Protein AF-A0A381XTP3-F1 (afdb_monomer_lite)

Radius of gyration: 12.37 Å; chains: 1; bounding box: 25×16×36 Å

pLDDT: mean 76.48, std 7.1, range [53.34, 88.69]

Sequence (62 aa):
MKFSLILLGLSWLLRYTAWRNPVFRARLKEKTFVAQIKIADNSFGRFFSFQDGKVSSQAVIH

Foldseek 3Di:
DVVVVVVVVVLVVLLVCVVVPVVSLVVLAVDWDKDKDADPVNQWIKIWTRHSSDTDIDTDGD

Structure (mmCIF, N/CA/C/O backbone):
data_AF-A0A381XTP3-F1
#
_entry.id   AF-A0A381XTP3-F1
#
loop_
_atom_site.group_PDB
_atom_site.id
_atom_site.type_symbol
_atom_site.label_atom_id
_atom_site.label_alt_id
_atom_site.label_comp_id
_atom_site.label_asym_id
_atom_site.label_entity_id
_atom_site.label_seq_id
_atom_site.pdbx_PDB_ins_code
_atom_site.Cartn_x
_atom_site.Cartn_y
_atom_site.Cartn_z
_atom_site.occupancy
_atom_site.B_iso_or_equiv
_atom_site.auth_seq_id
_atom_site.auth_comp_id
_atom_site.auth_asym_id
_atom_site.auth_atom_id
_atom_site.pdbx_PDB_model_num
ATOM 1 N N . MET A 1 1 ? 12.083 -7.247 -14.557 1.00 59.03 1 MET A N 1
ATOM 2 C CA . MET A 1 1 ? 11.664 -8.233 -13.524 1.00 59.03 1 MET A CA 1
ATOM 3 C C . MET A 1 1 ? 11.897 -7.776 -12.076 1.00 59.03 1 MET A C 1
ATOM 5 O O . MET A 1 1 ? 10.948 -7.831 -11.305 1.00 59.03 1 MET A O 1
ATOM 9 N N . LYS A 1 2 ? 13.084 -7.269 -11.692 1.00 71.31 2 LYS A N 1
ATOM 10 C CA . LYS A 1 2 ? 13.373 -6.806 -10.309 1.00 71.31 2 LYS A CA 1
ATOM 11 C C . LYS A 1 2 ? 12.400 -5.741 -9.771 1.00 71.31 2 LYS A C 1
ATOM 13 O O . LYS A 1 2 ? 11.968 -5.839 -8.631 1.00 71.31 2 LYS A O 1
ATOM 18 N N . PHE A 1 3 ? 12.005 -4.770 -10.598 1.00 71.88 3 PHE A N 1
ATOM 19 C CA . PHE A 1 3 ? 11.096 -3.693 -10.182 1.00 71.88 3 PHE A CA 1
ATOM 20 C C . PHE A 1 3 ? 9.723 -4.220 -9.738 1.00 71.88 3 PHE A C 1
ATOM 22 O O . PHE A 1 3 ? 9.249 -3.887 -8.658 1.00 71.88 3 PHE A O 1
ATOM 29 N N . SER A 1 4 ? 9.126 -5.132 -10.511 1.00 70.75 4 SER A N 1
ATOM 30 C CA . SER A 1 4 ? 7.825 -5.725 -10.169 1.00 70.75 4 SER A CA 1
ATOM 31 C C . SER A 1 4 ? 7.878 -6.519 -8.854 1.00 70.75 4 SER A C 1
ATOM 33 O O . SER A 1 4 ? 6.961 -6.421 -8.043 1.00 70.75 4 SER A O 1
ATOM 35 N N . LEU A 1 5 ? 8.987 -7.225 -8.590 1.00 78.38 5 LEU A N 1
ATOM 36 C CA . LEU A 1 5 ? 9.228 -7.923 -7.320 1.00 78.38 5 LEU A CA 1
ATOM 37 C C . LEU A 1 5 ? 9.341 -6.960 -6.131 1.00 78.38 5 LEU A C 1
ATOM 39 O O . LEU A 1 5 ? 8.776 -7.239 -5.080 1.00 78.38 5 LEU A O 1
ATOM 43 N N . ILE A 1 6 ? 10.011 -5.816 -6.295 1.00 82.75 6 ILE A N 1
ATOM 44 C CA . ILE A 1 6 ? 10.113 -4.786 -5.246 1.00 82.75 6 ILE A CA 1
ATOM 45 C C . ILE A 1 6 ? 8.732 -4.198 -4.939 1.00 82.75 6 ILE A C 1
ATOM 47 O O . ILE A 1 6 ? 8.351 -4.083 -3.777 1.00 82.75 6 ILE A O 1
ATOM 51 N N . LEU A 1 7 ? 7.942 -3.885 -5.970 1.00 77.75 7 LEU A N 1
ATOM 52 C CA . LEU A 1 7 ? 6.569 -3.398 -5.812 1.00 77.75 7 LEU A CA 1
ATOM 53 C C . LEU A 1 7 ? 5.652 -4.445 -5.159 1.00 77.75 7 LEU A C 1
ATOM 55 O O . LEU A 1 7 ? 4.752 -4.107 -4.383 1.00 77.75 7 LEU A O 1
ATOM 59 N N . LEU A 1 8 ? 5.873 -5.723 -5.461 1.00 78.50 8 LEU A N 1
ATOM 60 C CA . LEU A 1 8 ? 5.1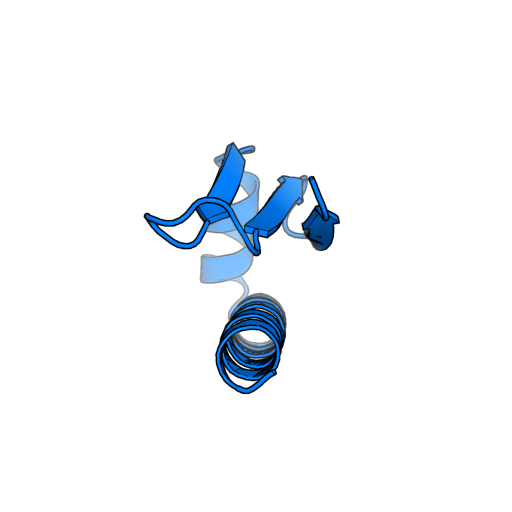63 -6.833 -4.836 1.00 78.50 8 LEU A CA 1
ATOM 61 C C . LEU A 1 8 ? 5.556 -6.993 -3.361 1.00 78.50 8 LEU A C 1
ATOM 63 O O . LEU A 1 8 ? 4.679 -7.079 -2.506 1.00 78.50 8 LEU A O 1
ATOM 67 N N . GLY A 1 9 ? 6.850 -6.919 -3.046 1.00 83.88 9 GLY A N 1
ATOM 68 C CA . GLY A 1 9 ? 7.350 -6.902 -1.671 1.00 83.88 9 GLY A CA 1
ATOM 69 C C . GLY A 1 9 ? 6.802 -5.723 -0.865 1.00 83.88 9 GLY A C 1
ATOM 70 O O . GLY A 1 9 ? 6.351 -5.911 0.262 1.00 83.88 9 GLY A O 1
ATOM 71 N N . LEU A 1 10 ? 6.742 -4.528 -1.461 1.00 82.94 10 LEU A N 1
ATOM 72 C CA . LEU A 1 10 ? 6.186 -3.330 -0.829 1.00 82.94 10 LEU A CA 1
ATOM 73 C C . LEU A 1 10 ? 4.693 -3.483 -0.508 1.00 82.94 10 LEU A C 1
ATOM 75 O O . LEU A 1 10 ? 4.264 -3.146 0.593 1.00 82.94 10 LEU A O 1
ATOM 79 N N . SER A 1 11 ? 3.899 -4.030 -1.437 1.00 79.50 11 SER A N 1
ATOM 80 C CA . SER A 1 11 ? 2.475 -4.311 -1.174 1.00 79.50 11 SER A CA 1
ATOM 81 C C . SER A 1 11 ? 2.289 -5.326 -0.052 1.00 79.50 11 SER A C 1
ATOM 83 O O . SER A 1 11 ? 1.388 -5.174 0.773 1.00 79.50 11 SER A O 1
ATOM 85 N N . TRP A 1 12 ? 3.150 -6.340 0.010 1.00 83.94 12 TRP A N 1
ATOM 86 C CA . TRP A 1 12 ? 3.124 -7.329 1.081 1.00 83.94 12 TRP A CA 1
ATOM 87 C C . TRP A 1 12 ? 3.500 -6.727 2.436 1.00 83.94 12 TRP A C 1
ATOM 89 O O . TRP A 1 12 ? 2.790 -6.954 3.414 1.00 83.94 12 TRP A O 1
ATOM 99 N N . LEU A 1 13 ? 4.536 -5.886 2.478 1.00 85.62 13 LEU A N 1
ATOM 100 C CA . LEU A 1 13 ? 4.934 -5.121 3.660 1.00 85.62 13 LEU A CA 1
ATOM 101 C C . LEU A 1 13 ? 3.804 -4.218 4.152 1.00 85.62 13 LEU A C 1
ATOM 103 O O . LEU A 1 13 ? 3.460 -4.285 5.325 1.00 85.62 13 LEU A O 1
ATOM 107 N N . LEU A 1 14 ? 3.176 -3.443 3.263 1.00 81.00 14 LEU A N 1
ATOM 108 C CA . LEU A 1 14 ? 2.036 -2.579 3.595 1.00 81.00 14 LEU A CA 1
ATOM 109 C C . LEU A 1 14 ? 0.845 -3.373 4.147 1.00 81.00 14 LEU A C 1
ATOM 111 O O . LEU A 1 14 ? 0.162 -2.933 5.071 1.00 81.00 14 LEU A O 1
ATOM 115 N N . ARG A 1 15 ? 0.592 -4.563 3.599 1.00 81.31 15 ARG A N 1
ATOM 116 C CA . ARG A 1 15 ? -0.472 -5.450 4.077 1.00 81.31 15 ARG A CA 1
ATOM 117 C C . ARG A 1 15 ? -0.128 -6.061 5.438 1.00 81.31 15 ARG A C 1
ATOM 119 O O . ARG A 1 15 ? -1.001 -6.149 6.298 1.00 81.31 15 ARG A O 1
ATOM 126 N N . TYR A 1 16 ? 1.131 -6.440 5.652 1.00 86.06 16 TYR A N 1
ATOM 127 C CA . TYR A 1 16 ? 1.616 -6.958 6.929 1.00 86.06 16 TYR A CA 1
ATOM 128 C C . TYR A 1 16 ? 1.610 -5.885 8.023 1.00 86.06 16 TYR A C 1
ATOM 130 O O . TYR A 1 16 ? 1.142 -6.147 9.129 1.00 86.06 16 TYR A O 1
ATOM 138 N N . THR A 1 17 ? 2.048 -4.658 7.724 1.00 85.44 17 THR A N 1
ATOM 139 C CA . THR A 1 17 ? 2.001 -3.535 8.673 1.00 85.44 17 THR A CA 1
ATOM 140 C C . THR A 1 17 ? 0.566 -3.141 9.007 1.00 85.44 17 THR A C 1
ATOM 142 O O . THR A 1 17 ? 0.278 -2.888 10.173 1.00 85.44 17 THR A O 1
ATOM 145 N N . ALA A 1 18 ? -0.353 -3.170 8.036 1.00 82.31 18 ALA A N 1
ATOM 146 C CA . ALA A 1 18 ? -1.782 -2.969 8.282 1.00 82.31 18 ALA A CA 1
ATOM 147 C C . ALA A 1 18 ? -2.398 -4.075 9.149 1.00 82.31 18 ALA A C 1
ATOM 149 O O . ALA A 1 18 ? -3.274 -3.805 9.965 1.00 82.31 18 ALA A O 1
ATOM 150 N N . TRP A 1 19 ? -1.951 -5.322 9.006 1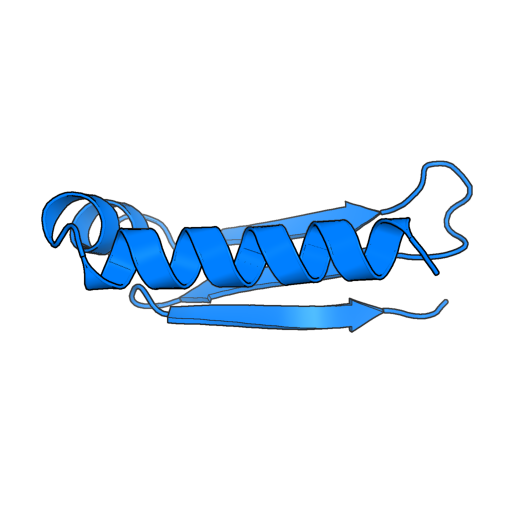.00 81.69 19 TRP A N 1
ATOM 151 C CA . TRP A 1 19 ? -2.422 -6.404 9.869 1.00 81.69 19 TRP A CA 1
ATOM 152 C C . TRP A 1 19 ? -1.850 -6.310 11.288 1.00 81.69 19 TRP A C 1
ATOM 154 O O . TRP A 1 19 ? -2.592 -6.456 12.256 1.00 81.69 19 TRP A O 1
ATOM 164 N N . ARG A 1 20 ? -0.550 -6.021 11.416 1.00 88.69 20 ARG A N 1
ATOM 165 C CA . ARG A 1 20 ? 0.145 -5.931 12.706 1.00 88.69 20 ARG A CA 1
ATOM 166 C C . ARG A 1 20 ? -0.233 -4.682 13.501 1.00 88.69 20 ARG A C 1
ATOM 168 O O . ARG A 1 20 ? -0.238 -4.735 14.726 1.00 88.69 20 ARG A O 1
ATOM 175 N N . ASN A 1 21 ? -0.510 -3.563 12.830 1.00 83.81 21 ASN A N 1
ATOM 176 C CA . ASN A 1 21 ? -0.764 -2.283 13.478 1.00 83.81 21 ASN A CA 1
ATOM 177 C C . ASN A 1 21 ? -2.190 -1.776 13.176 1.00 83.81 21 ASN A C 1
ATOM 179 O O . ASN A 1 21 ? -2.441 -1.232 12.093 1.00 83.81 21 ASN A O 1
ATOM 183 N N . PRO A 1 22 ? -3.141 -1.920 14.120 1.00 81.69 22 PRO A N 1
ATOM 184 C CA . PRO A 1 22 ? -4.539 -1.556 13.893 1.00 81.69 22 PRO A CA 1
ATOM 185 C C . PRO A 1 22 ? -4.729 -0.053 13.647 1.00 81.69 22 PRO A C 1
ATOM 187 O O . PRO A 1 22 ? -5.634 0.327 12.907 1.00 81.69 22 PRO A O 1
ATOM 190 N N . VAL A 1 23 ? -3.843 0.797 14.181 1.00 85.38 23 VAL A N 1
ATOM 191 C CA . VAL A 1 23 ? -3.849 2.246 13.917 1.00 85.38 23 VAL A CA 1
ATOM 192 C C . VAL A 1 23 ? -3.521 2.525 12.452 1.00 85.38 23 VAL A C 1
ATOM 194 O O . VAL A 1 23 ? -4.204 3.313 11.806 1.00 85.38 23 VAL A O 1
ATOM 197 N N . PHE A 1 24 ? -2.529 1.832 11.887 1.00 81.81 24 PHE A N 1
ATOM 198 C CA . PHE A 1 24 ? -2.182 1.973 10.471 1.00 81.81 24 PHE A CA 1
ATOM 199 C C . PHE A 1 24 ? -3.329 1.506 9.565 1.00 81.81 24 PHE A C 1
ATOM 201 O O . PHE A 1 24 ? -3.656 2.162 8.579 1.00 81.81 24 PHE A O 1
ATOM 208 N N . ARG A 1 25 ? -4.014 0.420 9.941 1.00 79.69 25 ARG A N 1
ATOM 209 C CA . ARG A 1 25 ? -5.224 -0.041 9.245 1.00 79.69 25 ARG A CA 1
ATOM 210 C C . ARG A 1 25 ? -6.368 0.968 9.312 1.00 79.69 25 ARG A C 1
ATOM 212 O O . ARG A 1 25 ? -7.066 1.132 8.317 1.00 79.69 25 ARG A O 1
ATOM 219 N N . ALA A 1 26 ? -6.565 1.625 10.455 1.00 83.19 26 ALA A N 1
ATOM 220 C CA . ALA A 1 26 ? -7.564 2.680 10.600 1.00 83.19 26 ALA A CA 1
ATOM 221 C C . ALA A 1 26 ? -7.239 3.872 9.685 1.00 83.19 26 ALA A C 1
ATOM 223 O O . ALA A 1 26 ? -8.103 4.305 8.931 1.00 83.19 26 ALA A O 1
ATOM 224 N N . ARG A 1 27 ? -5.971 4.302 9.621 1.00 81.62 27 ARG A N 1
ATOM 225 C CA . ARG A 1 27 ? -5.517 5.353 8.689 1.00 81.62 27 ARG A CA 1
ATOM 226 C C . ARG A 1 27 ? -5.686 4.975 7.217 1.00 81.62 27 ARG A C 1
ATOM 228 O O . ARG A 1 27 ? -6.078 5.807 6.409 1.00 81.62 27 ARG A O 1
ATOM 235 N N . LEU A 1 28 ? -5.449 3.712 6.866 1.00 75.56 28 LEU A N 1
ATOM 236 C CA . LEU A 1 28 ? -5.720 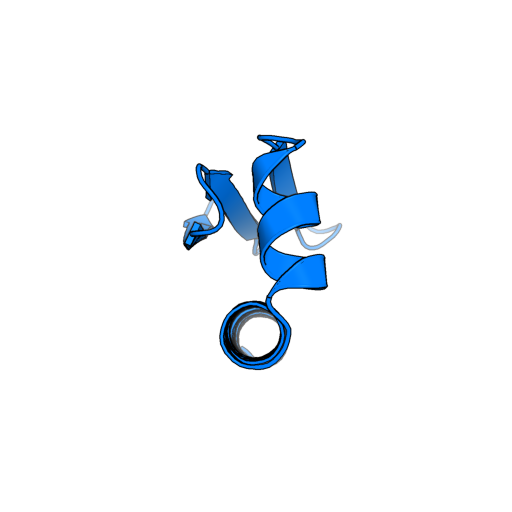3.199 5.518 1.00 75.56 28 LEU A CA 1
ATOM 237 C C . LEU A 1 28 ? -7.219 3.097 5.198 1.00 75.56 28 LEU A C 1
ATOM 239 O O . LEU A 1 28 ? -7.587 3.072 4.028 1.00 75.56 28 LEU A O 1
ATOM 243 N N . LYS A 1 29 ? -8.085 3.009 6.213 1.00 75.75 29 LYS A N 1
ATOM 244 C CA . LYS A 1 29 ? -9.544 3.086 6.054 1.00 75.75 29 LYS A CA 1
ATOM 245 C C . LYS A 1 29 ? -10.047 4.523 5.940 1.00 75.75 29 LYS A C 1
ATOM 247 O O . LYS A 1 29 ? -11.049 4.743 5.277 1.00 75.75 29 LYS A O 1
ATOM 252 N N . GLU A 1 30 ? -9.362 5.485 6.557 1.00 78.56 30 GLU A N 1
ATOM 253 C CA . GLU A 1 30 ? -9.729 6.907 6.495 1.00 78.56 30 GLU A CA 1
ATOM 254 C C . GLU A 1 30 ? -9.630 7.483 5.078 1.00 78.56 30 GLU A C 1
ATOM 256 O O . GLU A 1 30 ? -10.355 8.420 4.749 1.00 78.56 30 GLU A O 1
ATOM 261 N N . LYS A 1 31 ? -8.741 6.943 4.231 1.00 69.25 31 LYS A N 1
ATOM 262 C CA . LYS A 1 31 ? -8.582 7.398 2.847 1.00 69.25 31 LYS A CA 1
ATOM 263 C C . LYS A 1 31 ? -8.527 6.246 1.859 1.00 69.25 31 LYS A C 1
ATOM 265 O O . LYS A 1 31 ? -7.560 5.491 1.801 1.00 69.25 31 LYS A O 1
ATOM 270 N N . THR A 1 32 ? -9.540 6.209 1.007 1.00 73.25 32 THR A N 1
ATOM 271 C CA . THR A 1 32 ? -9.591 5.373 -0.186 1.00 73.25 32 THR A CA 1
ATOM 272 C C . THR A 1 32 ? -8.801 6.054 -1.296 1.00 73.25 32 THR A C 1
ATOM 274 O O . THR A 1 32 ? -9.178 7.136 -1.744 1.00 73.25 32 THR A O 1
ATOM 277 N N . PHE A 1 33 ? -7.696 5.460 -1.739 1.00 76.69 33 PHE A N 1
ATOM 278 C CA . PHE A 1 33 ? -6.925 6.015 -2.852 1.00 76.69 33 PHE A CA 1
ATOM 279 C C . PHE A 1 33 ? -6.309 4.922 -3.715 1.00 76.69 33 PHE A C 1
ATOM 281 O O . PHE A 1 33 ? -6.079 3.794 -3.278 1.00 76.69 33 PHE A O 1
ATOM 288 N N . VAL A 1 34 ? -6.041 5.281 -4.966 1.00 76.88 34 VAL A N 1
ATOM 289 C CA . VAL A 1 34 ? -5.348 4.427 -5.924 1.00 76.88 34 VAL A CA 1
ATOM 290 C C . VAL A 1 34 ? -3.998 5.067 -6.214 1.00 76.88 34 VAL A C 1
ATOM 292 O O . VAL A 1 34 ? -3.934 6.200 -6.680 1.00 76.88 34 VAL A O 1
ATOM 295 N N . ALA A 1 35 ? -2.916 4.352 -5.922 1.00 79.94 35 ALA A N 1
ATOM 296 C CA . ALA A 1 35 ? -1.566 4.758 -6.282 1.00 79.94 35 ALA A CA 1
ATOM 297 C C . ALA A 1 35 ? -1.115 3.973 -7.512 1.00 79.94 35 ALA A C 1
ATOM 299 O O . ALA A 1 35 ? -1.064 2.744 -7.490 1.00 79.94 35 ALA A O 1
ATOM 300 N N . GLN A 1 36 ? -0.759 4.677 -8.582 1.00 79.44 36 GLN A N 1
ATOM 301 C CA . GLN A 1 36 ? -0.104 4.071 -9.733 1.00 79.44 36 GLN A CA 1
ATOM 302 C C . GLN A 1 36 ? 1.398 4.299 -9.619 1.00 79.44 36 GLN A C 1
ATOM 304 O O . GL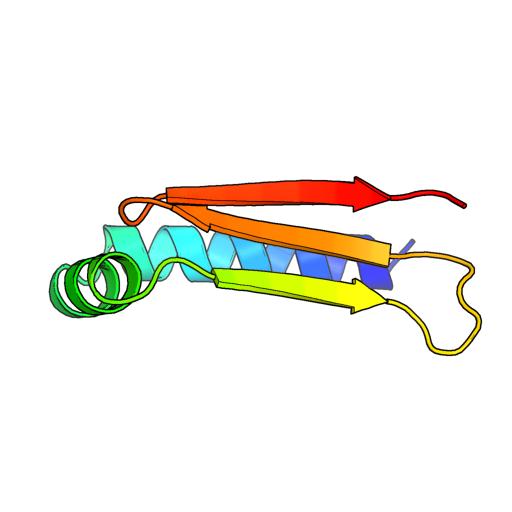N A 1 36 ? 1.860 5.437 -9.612 1.00 79.44 36 GLN A O 1
ATOM 309 N N . ILE A 1 37 ? 2.163 3.213 -9.558 1.00 79.88 37 ILE A N 1
ATOM 310 C CA . ILE A 1 37 ? 3.618 3.276 -9.662 1.00 79.88 37 ILE A CA 1
ATOM 311 C C . ILE A 1 37 ? 3.989 2.711 -11.025 1.00 79.88 37 ILE A C 1
ATOM 313 O O . ILE A 1 37 ? 3.758 1.533 -11.299 1.00 79.88 37 ILE A O 1
ATOM 317 N N . LYS A 1 38 ? 4.551 3.556 -11.885 1.00 77.38 38 LYS A N 1
ATOM 318 C CA . LYS A 1 38 ? 5.014 3.177 -13.220 1.00 77.38 38 LYS A CA 1
ATOM 319 C C . LYS A 1 38 ? 6.465 3.577 -13.423 1.00 77.38 38 LYS A C 1
ATOM 321 O O . LYS A 1 38 ? 6.940 4.532 -12.813 1.00 77.38 38 LYS A O 1
ATOM 326 N N . ILE A 1 39 ? 7.162 2.830 -14.269 1.00 76.25 39 ILE A N 1
ATOM 327 C CA . ILE A 1 39 ? 8.488 3.219 -14.746 1.00 76.25 39 ILE A CA 1
ATOM 328 C C . ILE A 1 39 ? 8.314 4.439 -15.662 1.00 76.25 39 ILE A C 1
ATOM 330 O O . ILE A 1 39 ? 7.313 4.537 -16.371 1.00 76.25 39 ILE A O 1
ATOM 334 N N . ALA A 1 40 ? 9.265 5.378 -15.632 1.00 72.94 40 ALA A N 1
ATOM 335 C CA . ALA A 1 40 ? 9.229 6.581 -16.472 1.00 72.94 40 ALA A CA 1
ATOM 336 C C . ALA A 1 40 ? 9.135 6.242 -17.971 1.00 72.94 40 ALA A C 1
ATOM 338 O O . A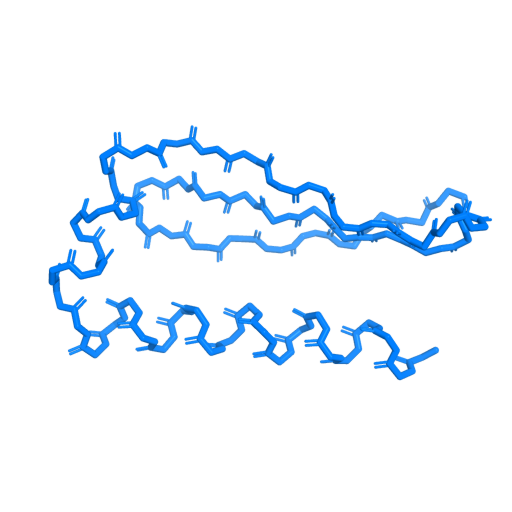LA A 1 40 ? 8.428 6.910 -18.715 1.00 72.94 40 ALA A O 1
ATOM 339 N N . ASP A 1 41 ? 9.771 5.138 -18.359 1.00 72.12 41 ASP A N 1
ATOM 340 C CA . ASP A 1 41 ? 9.753 4.539 -19.696 1.00 72.12 41 ASP A CA 1
ATOM 341 C C . ASP A 1 41 ? 8.421 3.842 -20.052 1.00 72.12 41 ASP A C 1
ATOM 343 O O . ASP A 1 41 ? 8.284 3.224 -21.097 1.00 72.12 41 ASP A O 1
ATOM 347 N N . ASN A 1 42 ? 7.421 3.906 -19.163 1.00 67.06 42 ASN A N 1
ATOM 348 C CA . ASN A 1 42 ? 6.061 3.380 -19.327 1.00 67.06 42 ASN A CA 1
ATOM 349 C C . ASN A 1 42 ? 5.955 1.863 -19.612 1.00 67.06 42 ASN A C 1
ATOM 351 O O . ASN A 1 42 ? 4.849 1.344 -19.696 1.00 67.06 42 ASN A O 1
ATOM 355 N N . SER A 1 43 ? 7.079 1.148 -19.669 1.00 68.81 43 SER A N 1
ATOM 356 C CA . SER A 1 43 ? 7.184 -0.262 -20.047 1.00 68.81 43 SER A CA 1
ATOM 357 C C . SER A 1 43 ? 6.683 -1.234 -18.970 1.00 68.81 43 SER A C 1
ATOM 359 O O . SER A 1 43 ? 6.302 -2.359 -19.279 1.00 68.81 43 SER A O 1
ATOM 361 N N . PHE A 1 44 ? 6.626 -0.816 -17.698 1.00 69.81 44 PHE A N 1
ATOM 362 C CA . PHE A 1 44 ? 5.943 -1.571 -16.640 1.00 69.81 44 PHE A CA 1
ATOM 363 C C . PHE A 1 44 ? 5.299 -0.647 -15.606 1.00 69.81 44 PHE A C 1
ATOM 365 O O . PHE A 1 44 ? 5.902 0.332 -15.156 1.00 69.81 44 PHE A O 1
ATOM 372 N N . GLY A 1 45 ? 4.098 -1.010 -15.150 1.00 74.19 45 GLY A N 1
ATOM 373 C CA . GLY A 1 45 ? 3.411 -0.324 -14.063 1.00 74.19 45 GLY A CA 1
ATOM 374 C C . GLY A 1 45 ? 2.610 -1.263 -13.168 1.00 74.19 45 GLY A C 1
ATOM 375 O O . GLY A 1 45 ? 2.234 -2.374 -13.543 1.00 74.19 45 GLY A O 1
ATOM 376 N N . ARG A 1 46 ? 2.344 -0.815 -11.942 1.00 78.06 46 ARG A N 1
ATOM 377 C CA . ARG A 1 46 ? 1.457 -1.498 -11.005 1.00 78.06 46 ARG A CA 1
ATOM 378 C C . ARG A 1 46 ? 0.539 -0.491 -10.340 1.00 78.06 46 ARG A C 1
ATOM 380 O O . ARG A 1 46 ? 0.988 0.538 -9.836 1.00 78.06 46 ARG A O 1
ATOM 387 N N . PHE A 1 47 ? -0.741 -0.818 -10.322 1.00 82.25 47 PHE A N 1
ATOM 388 C CA . PHE A 1 47 ? -1.736 -0.080 -9.568 1.00 82.25 47 PHE A CA 1
ATOM 389 C C . PHE A 1 47 ? -1.894 -0.718 -8.197 1.00 82.25 47 PHE A C 1
ATOM 391 O O . PHE A 1 47 ? -2.048 -1.935 -8.081 1.00 82.25 47 PHE A O 1
ATOM 398 N N . PHE A 1 48 ? -1.867 0.113 -7.167 1.00 79.75 48 PHE A N 1
ATOM 399 C CA . PHE A 1 48 ? -2.208 -0.236 -5.801 1.00 79.75 48 PHE A CA 1
ATOM 400 C C . PHE A 1 48 ? -3.522 0.446 -5.463 1.00 79.75 48 PHE A C 1
ATOM 402 O O . PHE A 1 48 ? -3.595 1.670 -5.436 1.00 79.75 48 PHE A O 1
ATOM 409 N N . SER A 1 49 ? -4.557 -0.344 -5.220 1.00 79.81 49 SER A N 1
ATOM 410 C CA . SER A 1 49 ? -5.844 0.146 -4.747 1.00 79.81 49 SER A CA 1
ATOM 411 C C . SER A 1 49 ? -5.948 -0.099 -3.248 1.00 79.81 49 SER A C 1
ATOM 413 O O . SER A 1 49 ? -5.788 -1.234 -2.785 1.00 79.81 49 SER A O 1
ATOM 415 N N . PHE A 1 50 ? -6.190 0.974 -2.501 1.00 81.00 50 PHE A N 1
ATOM 416 C CA . PHE A 1 50 ? -6.447 0.946 -1.069 1.00 81.00 50 PHE A CA 1
ATOM 417 C C . PHE A 1 50 ? -7.941 1.195 -0.851 1.00 81.00 50 PHE A C 1
ATOM 419 O O . PHE A 1 50 ? -8.423 2.305 -1.068 1.00 81.00 50 PHE A O 1
ATOM 426 N N . GLN A 1 51 ? -8.671 0.154 -0.442 1.00 77.56 51 GLN A N 1
ATOM 427 C CA . GLN A 1 51 ? -10.108 0.217 -0.152 1.00 77.56 51 GLN A CA 1
ATOM 428 C C . GLN A 1 51 ? -10.421 -0.502 1.153 1.00 77.56 51 GLN A C 1
ATOM 430 O O . GLN A 1 51 ? -10.055 -1.664 1.323 1.00 77.56 51 GLN A O 1
ATOM 435 N N . ASP A 1 52 ? -11.085 0.181 2.088 1.00 70.56 52 ASP A N 1
ATOM 436 C CA . ASP A 1 52 ? -11.525 -0.399 3.366 1.00 70.56 52 ASP A CA 1
ATOM 437 C C . ASP A 1 52 ? -10.401 -1.067 4.186 1.00 70.56 52 ASP A C 1
ATOM 439 O O . ASP A 1 52 ? -10.597 -2.051 4.912 1.00 70.56 52 ASP A O 1
ATOM 443 N N . GLY A 1 53 ? -9.180 -0.529 4.090 1.00 68.94 53 GLY A N 1
ATOM 444 C CA . GLY A 1 53 ? -7.997 -1.101 4.736 1.00 68.94 53 GLY A CA 1
ATOM 445 C C . GLY A 1 53 ? -7.526 -2.421 4.112 1.00 68.94 53 GLY A C 1
ATOM 446 O O . GLY A 1 53 ? -6.729 -3.134 4.722 1.00 68.94 53 GLY A O 1
ATOM 447 N N . LYS A 1 54 ? -8.017 -2.769 2.918 1.00 68.50 54 LYS A N 1
ATOM 448 C CA . LYS A 1 54 ? -7.471 -3.818 2.055 1.00 68.50 54 LYS A CA 1
ATOM 449 C C . LYS A 1 54 ? -6.583 -3.175 0.995 1.00 68.50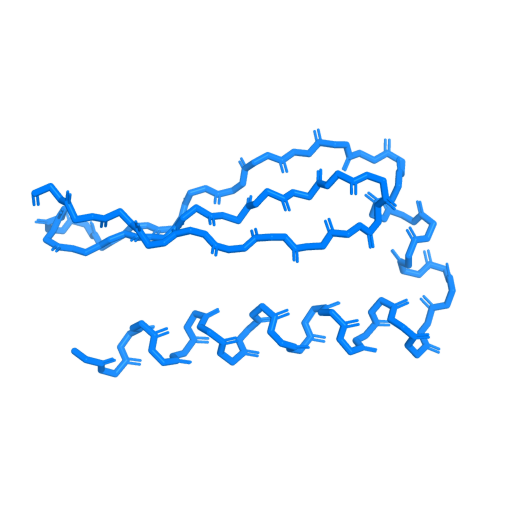 54 LYS A C 1
ATOM 451 O O . LYS A 1 54 ? -6.924 -2.144 0.422 1.00 68.50 54 LYS A O 1
ATOM 456 N N . VAL A 1 55 ? -5.446 -3.815 0.742 1.00 74.31 55 VAL A N 1
ATOM 457 C CA . VAL A 1 55 ? -4.497 -3.425 -0.304 1.00 74.31 55 VAL A CA 1
ATOM 458 C C . VAL A 1 55 ? -4.587 -4.450 -1.425 1.00 74.31 55 VAL A C 1
ATOM 460 O O . VAL A 1 55 ? -4.290 -5.630 -1.210 1.00 74.31 55 VAL A O 1
ATOM 463 N N . SER A 1 56 ? -4.986 -3.996 -2.608 1.00 75.19 56 SER A N 1
ATOM 464 C CA . SER A 1 56 ? -5.034 -4.788 -3.836 1.00 75.19 56 SER A CA 1
ATOM 465 C C . SER A 1 56 ? -3.990 -4.262 -4.810 1.00 75.19 56 SER A C 1
ATOM 467 O O . SER A 1 56 ? -3.840 -3.055 -4.969 1.00 75.19 56 SER A O 1
ATOM 469 N N . SER A 1 57 ? -3.258 -5.157 -5.470 1.00 72.88 57 SER A N 1
ATOM 470 C CA . SER A 1 57 ? -2.258 -4.785 -6.472 1.00 72.88 57 SER A CA 1
ATOM 471 C C . SER A 1 57 ? -2.589 -5.431 -7.811 1.00 72.88 57 SER A C 1
ATOM 473 O O . SER A 1 57 ? -2.665 -6.658 -7.876 1.00 72.88 57 SER A O 1
ATOM 475 N N . GLN A 1 58 ? -2.726 -4.640 -8.869 1.00 75.94 58 GLN A N 1
ATOM 476 C CA . GLN A 1 58 ? -2.905 -5.129 -10.236 1.00 75.94 58 GLN A CA 1
ATOM 477 C C . GLN A 1 58 ? -1.721 -4.695 -11.095 1.00 75.94 58 GLN A C 1
ATOM 479 O O . GLN A 1 58 ? -1.310 -3.534 -11.070 1.00 75.94 58 GLN A O 1
ATOM 484 N N . ALA A 1 59 ? -1.132 -5.651 -11.814 1.00 70.06 59 ALA A N 1
ATOM 485 C CA . ALA A 1 59 ? -0.104 -5.350 -12.800 1.00 70.06 59 ALA A CA 1
ATOM 486 C C . ALA A 1 59 ? -0.776 -4.755 -14.035 1.00 70.06 59 ALA A C 1
ATOM 488 O O . ALA A 1 59 ? -1.763 -5.309 -14.515 1.00 70.06 59 ALA A O 1
ATOM 489 N N . VAL A 1 60 ? -0.236 -3.646 -14.533 1.00 63.94 60 VAL A N 1
ATOM 490 C CA . VAL A 1 60 ? -0.618 -3.109 -15.834 1.00 63.94 60 VAL A CA 1
ATOM 491 C C . VAL A 1 60 ? 0.570 -3.234 -16.765 1.00 63.94 60 VAL A C 1
ATOM 493 O O . VAL A 1 60 ? 1.674 -2.771 -16.479 1.00 63.94 60 VAL A O 1
ATOM 496 N N . ILE A 1 61 ? 0.296 -3.926 -17.859 1.00 55.72 61 ILE A N 1
ATOM 497 C CA . ILE A 1 61 ? 1.131 -4.042 -19.040 1.00 55.72 61 ILE A CA 1
ATOM 498 C C . ILE A 1 61 ? 0.445 -3.187 -20.107 1.00 55.72 61 ILE A C 1
ATOM 500 O O . ILE A 1 61 ? -0.729 -3.411 -20.403 1.00 55.72 61 ILE A O 1
ATOM 504 N N . HIS A 1 62 ? 1.137 -2.158 -20.587 1.00 53.34 62 HIS A N 1
ATOM 505 C CA . HIS A 1 62 ? 0.775 -1.418 -21.790 1.00 53.34 62 HIS A CA 1
ATOM 506 C C . HIS A 1 62 ? 1.947 -1.526 -22.755 1.00 53.34 62 HIS A C 1
ATOM 508 O O . HIS A 1 62 ? 3.092 -1.424 -22.255 1.00 53.34 62 HIS A O 1
#

Secondary structure (DSSP, 8-state):
-HHHHHHHHHHHHHHHHHHH-HHHHHHHHH--EEEEEE-TTSS-EEEEEEETTEEEEEEE--

Organism: NCBI:txid408172